Protein AF-A0A5J6EHL7-F1 (afdb_monomer_lite)

InterPro domains:
  IPR000932 Photosystem antenna protein-like [PF00421] (1-32)
  IPR036408 Photosystem I PsaA/PsaB superfamily [SSF81558] (1-39)

pLDDT: mean 90.51, std 6.33, range [63.34, 96.44]

Structure (mmCIF, N/CA/C/O backbone):
data_AF-A0A5J6EHL7-F1
#
_entry.id   AF-A0A5J6EHL7-F1
#
loop_
_atom_site.group_PDB
_atom_site.id
_atom_site.type_symbol
_atom_site.label_atom_id
_atom_site.label_alt_id
_atom_site.label_comp_id
_atom_site.label_asym_id
_atom_site.label_entity_id
_atom_site.label_seq_id
_atom_site.pdbx_PDB_ins_code
_atom_site.Cartn_x
_atom_site.Cartn_y
_atom_site.Cartn_z
_atom_site.occupancy
_atom_site.B_iso_or_equiv
_atom_site.auth_seq_id
_atom_site.auth_comp_id
_atom_site.auth_asym_id
_atom_site.auth_atom_id
_atom_site.pdbx_PDB_mode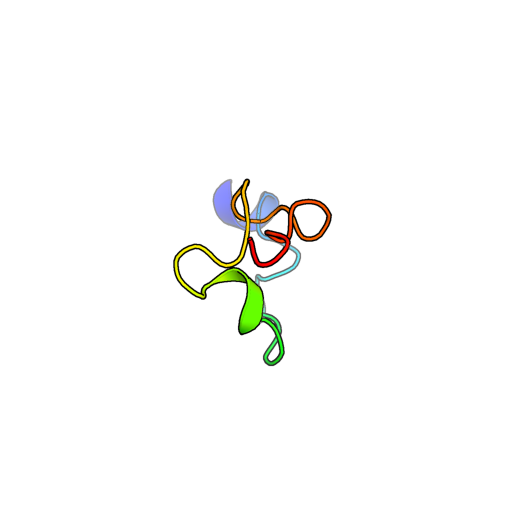l_num
ATOM 1 N N . HIS A 1 1 ? 16.901 4.334 -11.341 1.00 91.75 1 HIS A N 1
ATOM 2 C CA . HIS A 1 1 ? 17.376 2.942 -11.188 1.00 91.75 1 HIS A CA 1
ATOM 3 C C . HIS A 1 1 ? 16.982 2.351 -9.831 1.00 91.75 1 HIS A C 1
ATOM 5 O O . HIS A 1 1 ? 16.329 1.322 -9.847 1.00 91.75 1 HIS A O 1
ATOM 11 N N . GLY A 1 2 ? 17.234 3.012 -8.689 1.00 95.81 2 GLY A N 1
ATOM 12 C CA . GLY A 1 2 ? 16.860 2.483 -7.358 1.00 95.81 2 GLY A CA 1
ATOM 13 C C . GLY A 1 2 ? 15.383 2.088 -7.182 1.00 95.81 2 GLY A C 1
ATOM 14 O O . GLY A 1 2 ? 15.104 0.988 -6.721 1.00 95.81 2 GLY A O 1
ATOM 15 N N . ALA A 1 3 ? 14.436 2.911 -7.650 1.00 94.25 3 ALA A N 1
ATOM 16 C CA . ALA A 1 3 ? 13.004 2.584 -7.592 1.00 94.25 3 ALA A CA 1
ATOM 17 C C . ALA A 1 3 ? 12.646 1.286 -8.340 1.00 94.25 3 ALA A C 1
ATOM 19 O O . ALA A 1 3 ? 11.828 0.504 -7.877 1.00 94.25 3 ALA A O 1
ATOM 20 N N . ARG A 1 4 ? 13.313 1.007 -9.464 1.00 92.44 4 ARG A N 1
ATOM 21 C CA . ARG A 1 4 ? 13.081 -0.210 -10.254 1.00 92.44 4 ARG A CA 1
ATOM 22 C C . ARG A 1 4 ? 13.556 -1.476 -9.533 1.00 92.44 4 ARG A C 1
ATOM 24 O O . ARG A 1 4 ? 13.029 -2.549 -9.793 1.00 92.44 4 ARG A O 1
ATOM 31 N N . THR A 1 5 ? 14.537 -1.351 -8.642 1.00 93.94 5 THR A N 1
ATOM 32 C CA . THR A 1 5 ? 14.994 -2.455 -7.791 1.00 93.94 5 THR A CA 1
ATOM 33 C C . THR A 1 5 ? 14.032 -2.695 -6.627 1.00 93.94 5 THR A C 1
ATOM 35 O O . THR A 1 5 ? 13.756 -3.845 -6.310 1.00 93.94 5 THR A O 1
ATOM 38 N N . LEU A 1 6 ? 13.513 -1.627 -6.010 1.00 96.44 6 LEU A N 1
ATOM 39 C CA . LEU A 1 6 ? 12.616 -1.720 -4.852 1.00 96.44 6 LEU A CA 1
ATOM 40 C C . LEU A 1 6 ? 11.200 -2.188 -5.220 1.00 96.44 6 LEU A C 1
ATOM 42 O O . LEU A 1 6 ? 10.626 -2.979 -4.488 1.00 96.44 6 LEU A O 1
ATOM 46 N N . PHE A 1 7 ? 10.668 -1.741 -6.359 1.00 95.31 7 PHE A N 1
ATOM 47 C CA . PHE A 1 7 ? 9.306 -2.046 -6.829 1.00 95.31 7 PHE A CA 1
ATOM 48 C C . PHE A 1 7 ? 9.316 -3.057 -7.982 1.00 95.31 7 PHE A C 1
ATOM 50 O O . PHE A 1 7 ? 8.623 -2.903 -8.990 1.00 95.31 7 PHE A O 1
ATOM 57 N N . ARG A 1 8 ? 10.209 -4.048 -7.894 1.00 95.12 8 ARG A N 1
ATOM 58 C CA . ARG A 1 8 ? 10.455 -5.026 -8.965 1.00 95.12 8 ARG A CA 1
ATOM 59 C C . ARG A 1 8 ? 9.268 -5.970 -9.181 1.00 95.12 8 ARG A C 1
ATOM 61 O O . ARG A 1 8 ? 9.085 -6.460 -10.290 1.00 95.12 8 ARG A O 1
ATOM 68 N N . ASP A 1 9 ? 8.506 -6.226 -8.130 1.00 94.19 9 ASP A N 1
ATOM 69 C CA . ASP A 1 9 ? 7.294 -7.046 -8.081 1.00 94.19 9 ASP A CA 1
ATOM 70 C C . ASP A 1 9 ? 6.116 -6.424 -8.842 1.00 94.19 9 ASP A C 1
ATOM 72 O O . ASP A 1 9 ? 5.458 -7.119 -9.609 1.00 94.19 9 ASP A O 1
ATOM 76 N N . VAL A 1 10 ? 5.915 -5.113 -8.716 1.00 94.00 10 VAL A N 1
ATOM 77 C CA . VAL A 1 10 ? 4.824 -4.373 -9.383 1.00 94.00 10 VAL A CA 1
ATOM 78 C C . VAL A 1 10 ? 5.262 -3.669 -10.670 1.00 94.00 10 VAL A C 1
ATOM 80 O O . VAL A 1 10 ? 4.544 -2.846 -11.236 1.00 94.00 10 VAL A O 1
ATOM 83 N N . PHE A 1 11 ? 6.466 -3.968 -11.164 1.00 93.44 11 PHE A N 1
ATOM 84 C CA . PHE A 1 11 ? 7.054 -3.236 -12.287 1.00 93.44 11 PHE A CA 1
ATOM 85 C C . PHE A 1 11 ? 6.267 -3.393 -13.600 1.00 93.44 11 PHE A C 1
ATOM 87 O O . PHE A 1 11 ? 6.262 -2.483 -14.427 1.00 93.44 11 PHE A O 1
ATOM 94 N N . ALA A 1 12 ? 5.614 -4.541 -13.800 1.00 94.50 12 ALA A N 1
ATOM 95 C CA . ALA A 1 12 ? 4.779 -4.818 -14.972 1.00 94.50 12 ALA A CA 1
ATOM 96 C C . ALA A 1 12 ? 3.308 -4.387 -14.793 1.00 94.50 12 ALA A C 1
ATOM 98 O O . ALA A 1 12 ? 2.516 -4.546 -15.720 1.00 94.50 12 ALA A O 1
ATOM 99 N N . GLY A 1 13 ? 2.950 -3.847 -13.626 1.00 92.88 13 GLY A N 1
ATOM 100 C CA . GLY A 1 13 ? 1.580 -3.521 -13.237 1.00 92.88 13 GLY A CA 1
ATOM 101 C C . GLY A 1 13 ? 1.298 -3.907 -11.783 1.00 92.88 13 GLY A C 1
ATOM 102 O O . GLY A 1 13 ? 2.029 -4.703 -11.193 1.00 92.88 13 GLY A O 1
ATOM 103 N N . ILE A 1 14 ? 0.242 -3.325 -11.213 1.00 93.12 14 ILE A N 1
ATOM 104 C CA . ILE A 1 14 ? -0.288 -3.694 -9.891 1.00 93.12 14 ILE A CA 1
ATOM 105 C C . ILE A 1 14 ? -1.305 -4.832 -10.020 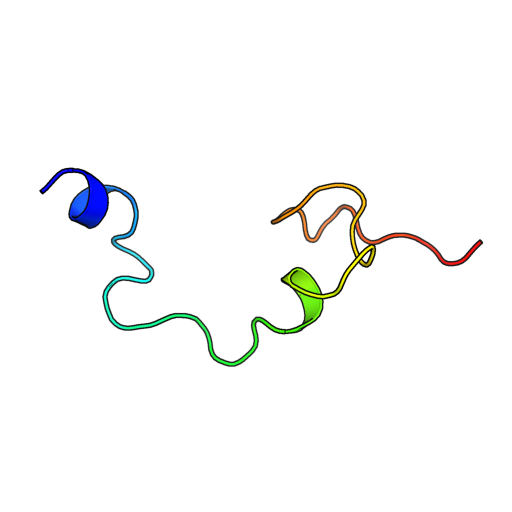1.00 93.12 14 ILE A C 1
ATOM 107 O O . ILE A 1 14 ? -1.877 -5.031 -11.092 1.00 93.12 14 ILE A O 1
ATOM 111 N N . ASP A 1 15 ? -1.528 -5.557 -8.927 1.00 91.12 15 ASP A N 1
ATOM 112 C CA . ASP A 1 15 ? -2.570 -6.582 -8.841 1.00 91.12 15 ASP A CA 1
ATOM 113 C C . ASP A 1 15 ? -3.960 -5.949 -9.077 1.00 91.12 15 ASP A C 1
ATOM 115 O O . ASP A 1 15 ? -4.283 -4.963 -8.403 1.00 91.12 15 ASP A O 1
ATOM 119 N N . PRO A 1 16 ? -4.768 -6.452 -10.033 1.00 89.25 16 PRO A N 1
ATOM 120 C CA . PRO A 1 16 ? -6.107 -5.926 -10.287 1.00 89.25 16 PRO A CA 1
ATOM 121 C C . PRO A 1 16 ? -7.086 -6.117 -9.118 1.00 89.25 16 PRO A C 1
ATOM 123 O O . PRO A 1 16 ? -8.071 -5.390 -9.066 1.00 89.25 16 PRO A O 1
ATOM 126 N N . ASP A 1 17 ? -6.820 -7.031 -8.180 1.00 87.62 17 ASP A N 1
ATOM 127 C CA . ASP A 1 17 ? -7.736 -7.365 -7.078 1.00 87.62 17 ASP A CA 1
ATOM 128 C C . ASP A 1 17 ? -7.417 -6.607 -5.761 1.00 87.62 17 ASP A C 1
ATOM 130 O O . ASP A 1 17 ? -7.871 -6.979 -4.674 1.00 87.62 17 ASP A O 1
ATOM 134 N N . LEU A 1 18 ? -6.622 -5.527 -5.815 1.00 85.69 18 LEU A N 1
ATOM 135 C CA . LEU A 1 18 ? -6.085 -4.828 -4.632 1.00 85.69 18 LEU A CA 1
ATOM 136 C C . LEU A 1 18 ? -7.039 -3.798 -3.969 1.00 85.69 18 LEU A C 1
ATOM 138 O O . LEU A 1 18 ? -6.586 -2.926 -3.222 1.00 85.69 18 LEU A O 1
ATOM 142 N N . ASP A 1 19 ? -8.350 -3.887 -4.206 1.00 82.12 19 ASP A N 1
ATOM 143 C CA . ASP A 1 19 ? -9.331 -2.837 -3.870 1.00 82.12 19 ASP A CA 1
ATOM 144 C C . ASP A 1 19 ? -9.453 -2.533 -2.367 1.00 82.12 19 ASP A C 1
ATOM 146 O O . ASP A 1 19 ? -9.455 -1.376 -1.945 1.00 82.12 19 ASP A O 1
ATOM 150 N N . ALA A 1 20 ? -9.513 -3.558 -1.513 1.00 79.69 20 ALA A N 1
ATOM 151 C CA . ALA A 1 20 ? -9.784 -3.345 -0.089 1.00 79.69 20 ALA A CA 1
ATOM 152 C C . ALA A 1 20 ? -8.691 -2.512 0.610 1.00 79.69 20 ALA A C 1
ATOM 154 O O . ALA A 1 20 ? -8.987 -1.760 1.537 1.00 79.69 20 ALA A O 1
ATOM 15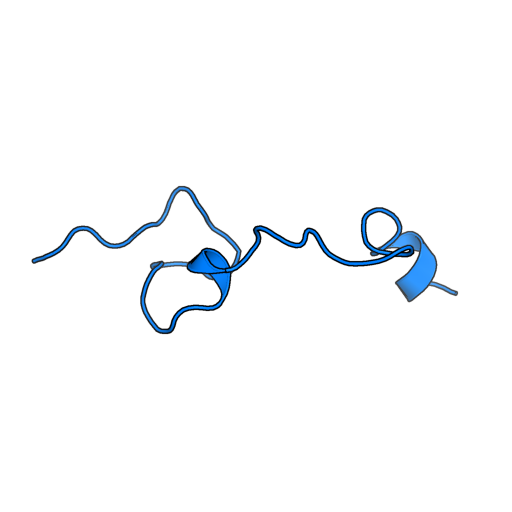5 N N . GLN A 1 21 ? -7.424 -2.629 0.187 1.00 85.31 21 GLN A N 1
ATOM 156 C CA . GLN A 1 21 ? -6.301 -1.943 0.841 1.00 85.31 21 GLN A CA 1
ATOM 157 C C . GLN A 1 21 ? -6.303 -0.422 0.644 1.00 85.31 21 GLN A C 1
ATOM 159 O O . GLN A 1 21 ? -5.628 0.280 1.402 1.00 85.31 21 GLN A O 1
ATOM 164 N N . VAL A 1 22 ? -7.045 0.084 -0.344 1.00 88.19 22 VAL A N 1
ATOM 165 C CA . VAL A 1 22 ? -7.128 1.521 -0.644 1.00 88.19 22 VAL A CA 1
ATOM 166 C C . VAL A 1 22 ? -8.398 2.177 -0.095 1.00 88.19 22 VAL A C 1
ATOM 168 O O . VAL A 1 22 ? -8.504 3.404 -0.107 1.00 88.19 22 VAL A O 1
ATOM 171 N N . GLU A 1 23 ? -9.339 1.396 0.443 1.00 90.50 23 GLU A N 1
ATOM 172 C CA . GLU A 1 23 ? -10.538 1.927 1.092 1.00 90.50 23 GLU A CA 1
ATOM 173 C C . GLU A 1 23 ? -10.201 2.684 2.388 1.00 90.50 23 GLU A C 1
ATOM 175 O O . GLU A 1 23 ? -9.483 2.207 3.277 1.00 90.50 23 GLU A O 1
ATOM 180 N N . PHE A 1 24 ? -10.767 3.884 2.532 1.00 90.94 24 PHE A N 1
ATOM 181 C CA . PHE A 1 24 ? -10.514 4.738 3.688 1.00 90.94 24 PHE A CA 1
ATOM 182 C C . PHE A 1 24 ? -10.992 4.090 4.988 1.00 90.94 24 PHE A C 1
ATOM 184 O O . PHE A 1 24 ? -12.166 3.780 5.167 1.00 90.94 24 PHE A O 1
ATOM 191 N N . GLY A 1 25 ? -10.074 3.946 5.943 1.00 91.12 25 GLY A N 1
ATOM 192 C CA . GLY A 1 25 ? -10.395 3.452 7.281 1.00 91.12 25 GLY A CA 1
ATOM 193 C C . GLY A 1 25 ? -10.665 1.946 7.371 1.00 91.12 25 GLY A C 1
ATOM 194 O O . GLY A 1 25 ? -10.975 1.483 8.468 1.00 91.12 25 GLY A O 1
ATOM 195 N N . ALA A 1 26 ? -10.497 1.181 6.284 1.00 92.50 26 ALA A N 1
ATOM 196 C CA . ALA A 1 26 ? -10.675 -0.274 6.286 1.00 92.50 26 ALA A CA 1
ATOM 19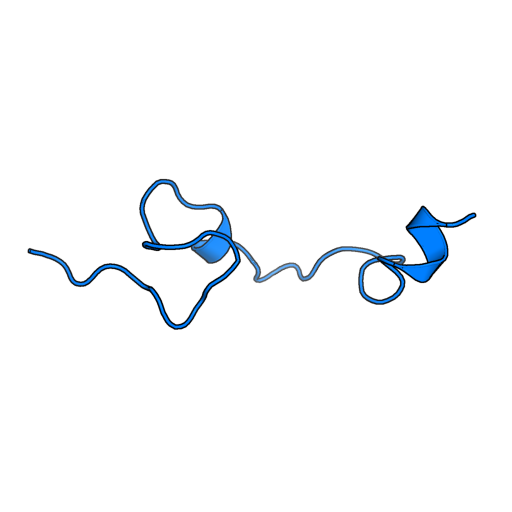7 C C . ALA A 1 26 ? -9.672 -1.001 7.207 1.00 92.50 26 ALA A C 1
ATOM 199 O O . ALA A 1 26 ? -9.999 -2.011 7.837 1.00 92.50 26 ALA A O 1
ATOM 200 N N . PHE A 1 27 ? -8.462 -0.454 7.340 1.00 94.25 27 PHE A N 1
ATOM 201 C CA . PHE A 1 27 ? -7.380 -1.013 8.151 1.00 94.25 27 PHE A CA 1
ATOM 202 C C . PHE A 1 27 ? -6.901 -0.019 9.212 1.00 94.25 27 PHE A C 1
ATOM 204 O O . PHE A 1 27 ? -7.021 1.200 9.064 1.00 94.25 27 PHE A O 1
ATOM 211 N N . GLN A 1 28 ? -6.356 -0.545 10.310 1.00 94.12 28 GLN A N 1
ATOM 212 C CA . GLN A 1 28 ? -5.670 0.261 11.326 1.00 94.12 28 GLN A CA 1
ATOM 213 C C . GLN A 1 28 ? -4.282 0.701 10.837 1.00 94.12 28 GLN A C 1
ATOM 215 O O . GLN A 1 28 ? -3.820 1.779 11.204 1.00 94.12 28 GLN A O 1
ATOM 220 N N . LYS A 1 29 ? -3.641 -0.101 9.976 1.00 94.12 29 LYS A N 1
ATOM 221 C CA . LYS A 1 29 ? -2.342 0.183 9.360 1.00 94.12 29 LYS A CA 1
ATOM 222 C C . LYS A 1 29 ? -2.409 -0.038 7.846 1.00 94.12 29 LYS A C 1
ATOM 224 O O . LYS A 1 29 ? -2.837 -1.088 7.379 1.00 94.12 29 LYS A O 1
ATOM 229 N N . LEU A 1 30 ? -1.962 0.956 7.081 1.00 92.31 30 LEU A N 1
ATOM 230 C CA . LEU A 1 30 ? -1.977 0.926 5.615 1.00 92.31 30 LEU A CA 1
ATOM 231 C C . LEU A 1 30 ? -0.992 -0.130 5.077 1.00 92.31 30 LEU A C 1
ATOM 233 O O . LEU A 1 30 ? 0.118 -0.253 5.595 1.00 92.31 30 LEU A O 1
ATOM 237 N N . GLY A 1 31 ? -1.418 -0.910 4.077 1.00 91.44 31 GLY A N 1
ATOM 238 C CA . GLY A 1 31 ? -0.670 -2.060 3.538 1.00 91.44 31 GLY A CA 1
ATOM 239 C C . GLY A 1 31 ? -0.605 -3.274 4.477 1.00 91.44 31 GLY A C 1
ATOM 240 O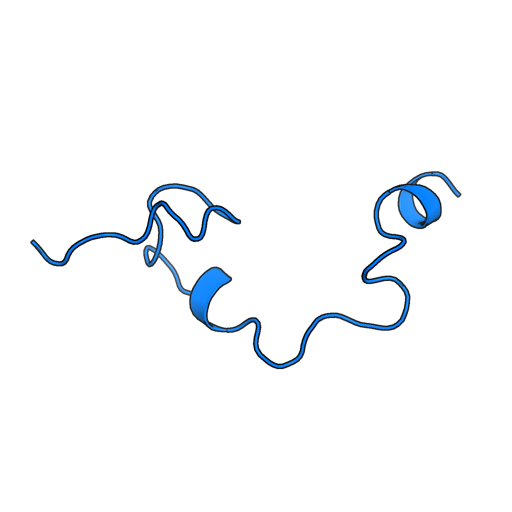 O . GLY A 1 31 ? 0.077 -4.247 4.175 1.00 91.44 31 GLY A O 1
ATOM 241 N N . ASP A 1 32 ? -1.268 -3.166 5.634 1.00 94.31 32 ASP A N 1
ATOM 242 C CA . ASP A 1 32 ? -1.402 -4.104 6.750 1.00 94.31 32 ASP A CA 1
ATOM 243 C C . ASP A 1 32 ? -2.639 -5.032 6.730 1.00 94.31 32 ASP A C 1
ATOM 245 O O . ASP A 1 32 ? -3.529 -4.758 7.545 1.00 94.31 32 ASP A O 1
ATOM 249 N N . PRO A 1 33 ? -2.799 -6.072 5.882 1.00 91.44 33 PRO A N 1
ATOM 250 C CA . PRO A 1 33 ? -4.068 -6.806 5.795 1.00 91.44 33 PRO A CA 1
ATOM 251 C C . PRO A 1 33 ? -4.474 -7.529 7.090 1.00 91.44 33 PRO A C 1
ATOM 253 O O . PRO A 1 33 ? -5.653 -7.828 7.281 1.00 91.44 33 PRO A O 1
ATOM 256 N N . THR A 1 34 ? -3.538 -7.761 8.017 1.00 94.50 34 THR A N 1
ATOM 257 C CA . THR A 1 34 ? -3.843 -8.363 9.328 1.00 94.50 34 THR A CA 1
ATOM 258 C C . THR A 1 34 ? -4.498 -7.379 10.300 1.00 94.50 34 THR A C 1
ATOM 260 O O . THR A 1 34 ? -5.005 -7.773 11.347 1.00 94.50 34 THR A O 1
ATOM 263 N N . THR A 1 35 ? -4.542 -6.094 9.941 1.00 94.56 35 THR A N 1
ATOM 264 C CA . THR A 1 35 ? -5.011 -5.009 10.811 1.00 94.56 35 THR A CA 1
ATOM 265 C C . THR A 1 35 ? -6.405 -4.493 10.451 1.00 94.56 35 THR A C 1
ATOM 267 O O . THR A 1 35 ? -6.747 -3.353 10.783 1.00 94.56 35 THR A O 1
ATOM 270 N N . ARG A 1 36 ? -7.227 -5.306 9.766 1.00 93.44 36 ARG A N 1
ATOM 271 C CA . ARG A 1 36 ? -8.588 -4.914 9.360 1.00 93.44 36 ARG A CA 1
ATOM 272 C C . ARG A 1 36 ? -9.386 -4.468 10.585 1.00 93.44 36 ARG A C 1
ATOM 274 O O . ARG A 1 36 ? -9.369 -5.150 11.613 1.00 93.44 36 ARG A O 1
ATOM 281 N N . ARG A 1 37 ? -10.051 -3.310 10.506 1.00 92.06 37 ARG A N 1
ATOM 282 C CA . ARG A 1 37 ? -10.890 -2.850 11.620 1.00 92.06 37 ARG A CA 1
ATOM 283 C C . ARG A 1 37 ?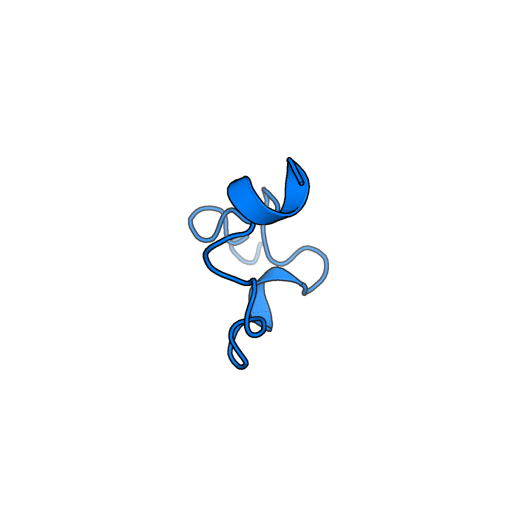 -12.045 -3.825 11.809 1.00 92.06 37 ARG A C 1
ATOM 285 O O . ARG A 1 37 ? -12.736 -4.164 10.852 1.00 92.06 37 ARG A O 1
ATOM 292 N N . GLN A 1 38 ? -12.256 -4.245 13.049 1.00 85.50 38 GLN A N 1
ATOM 293 C CA . GLN A 1 38 ? -13.510 -4.875 13.440 1.00 85.50 38 GLN A CA 1
ATOM 294 C C . GLN A 1 38 ? -14.567 -3.770 13.516 1.00 85.50 38 GLN A C 1
ATOM 296 O O . GLN A 1 38 ? -14.266 -2.668 13.984 1.00 85.50 38 GLN A O 1
ATOM 301 N N . ALA A 1 39 ? -15.769 -4.027 12.999 1.00 73.81 39 ALA A N 1
ATOM 302 C CA . ALA A 1 39 ? -16.884 -3.111 13.199 1.00 73.81 39 ALA A CA 1
ATOM 303 C C . ALA A 1 39 ? -17.145 -2.996 14.709 1.00 73.81 39 ALA A C 1
ATOM 305 O O . ALA A 1 39 ? -17.159 -4.017 15.399 1.00 73.81 39 ALA A O 1
ATOM 306 N N . ALA A 1 40 ? -17.253 -1.761 15.197 1.00 63.34 40 ALA A N 1
ATOM 307 C CA . ALA A 1 40 ? -17.601 -1.473 16.584 1.00 63.34 40 ALA A CA 1
ATOM 308 C C . ALA A 1 40 ? -19.080 -1.773 16.850 1.00 63.34 40 ALA A C 1
ATOM 310 O O . ALA A 1 40 ? -19.889 -1.568 15.914 1.00 63.34 40 ALA A O 1
#

Secondary structure (DSSP, 8-state):
-HHHHHT-SSTT---TT-GGGGSTTSBSSTT-GGGBPPP-

Radius of gyration: 13.36 Å; chains: 1; bounding box: 35×13×32 Å

Organism: NCBI:txid323117

Sequence (40 aa):
HGARTLFRDVFAGIDPDLDAQVEFGAFQKLGDPTTRRQAA

Foldseek 3Di:
DVVCVVCVVQPVHDDPVCPQLPDPPQAPDRVCPVGGDDDD